Protein AF-A0A3A8JJP6-F1 (afdb_monomer)

Secondary structure (DSSP, 8-state):
-----------HHHHHHHHHHHT-TTS-HHHHHHHHHHHHHH-HHHHHHHHHHHHHHHHS-HHHHHHHHHHHHTTT--

Structure (mmCIF, N/CA/C/O backbone):
data_AF-A0A3A8JJP6-F1
#
_entry.id   AF-A0A3A8JJP6-F1
#
loop_
_atom_site.group_PDB
_atom_site.id
_atom_site.type_symbol
_atom_site.label_atom_id
_atom_site.label_alt_id
_atom_site.label_comp_id
_atom_site.label_asym_id
_atom_site.label_entity_id
_atom_site.label_seq_id
_atom_site.pdbx_PDB_ins_code
_atom_site.Cartn_x
_atom_site.Cartn_y
_atom_site.Cartn_z
_atom_site.occupancy
_atom_site.B_iso_or_equiv
_atom_site.auth_seq_id
_atom_site.auth_comp_id
_atom_site.auth_asym_id
_atom_site.auth_atom_id
_atom_site.pdbx_PDB_model_num
ATOM 1 N N . MET A 1 1 ? 20.944 -9.870 14.912 1.00 36.66 1 MET A N 1
ATOM 2 C CA . MET A 1 1 ? 20.514 -10.819 13.865 1.00 36.66 1 MET A CA 1
ATOM 3 C C . MET A 1 1 ? 19.766 -9.990 12.833 1.00 36.66 1 MET A C 1
ATOM 5 O O . MET A 1 1 ? 18.924 -9.231 13.282 1.00 36.66 1 MET A O 1
ATOM 9 N N . ALA A 1 2 ? 20.158 -10.088 11.552 1.00 43.88 2 ALA A N 1
ATOM 10 C CA . ALA A 1 2 ? 19.631 -9.390 10.359 1.00 43.88 2 ALA A CA 1
ATOM 11 C C . ALA A 1 2 ? 19.532 -7.848 10.487 1.00 43.88 2 ALA A C 1
ATOM 13 O O . ALA A 1 2 ? 18.727 -7.318 11.230 1.00 43.88 2 ALA A O 1
ATO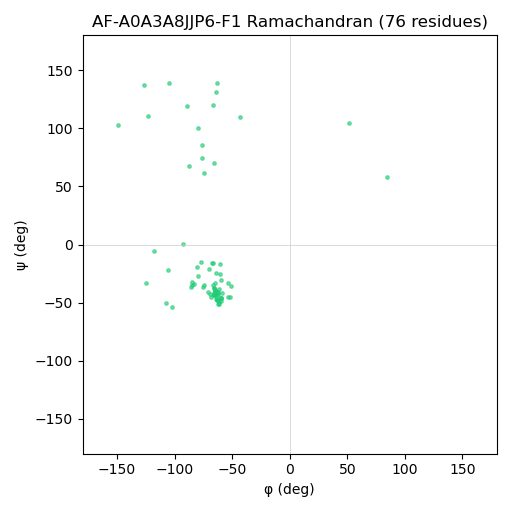M 14 N N . GLY A 1 3 ? 20.408 -7.049 9.880 1.00 29.58 3 GLY A N 1
ATOM 15 C CA . GLY A 1 3 ? 20.555 -6.990 8.428 1.00 29.58 3 GLY A CA 1
ATOM 16 C C . GLY A 1 3 ? 19.522 -6.024 7.844 1.00 29.58 3 GLY A C 1
ATOM 17 O O . GLY A 1 3 ? 18.713 -6.444 7.033 1.00 29.58 3 GLY A O 1
ATOM 18 N N . CYS A 1 4 ? 19.533 -4.754 8.270 1.00 40.34 4 CYS A N 1
ATOM 19 C CA . CYS A 1 4 ? 18.869 -3.680 7.530 1.00 40.34 4 CYS A CA 1
ATOM 20 C C . CYS A 1 4 ? 19.773 -3.353 6.332 1.00 40.34 4 CYS A C 1
ATOM 22 O O . CYS A 1 4 ? 20.594 -2.435 6.374 1.00 40.34 4 CYS A O 1
ATOM 24 N N . GLY A 1 5 ? 19.758 -4.247 5.342 1.00 33.69 5 GLY A N 1
ATOM 25 C CA . GLY A 1 5 ? 20.312 -3.976 4.028 1.00 33.69 5 GLY A CA 1
ATOM 26 C C . GLY A 1 5 ? 19.441 -2.900 3.412 1.00 33.69 5 GLY A C 1
ATOM 27 O O . GLY A 1 5 ? 18.234 -3.076 3.296 1.00 33.69 5 GLY A O 1
ATOM 28 N N . VAL A 1 6 ? 20.055 -1.770 3.086 1.00 40.25 6 VAL A N 1
ATOM 29 C CA . VAL A 1 6 ? 19.434 -0.679 2.337 1.00 40.25 6 VAL A CA 1
ATOM 30 C C . VAL A 1 6 ? 19.345 -1.114 0.872 1.00 40.25 6 VAL A C 1
ATOM 32 O O . VAL A 1 6 ? 19.977 -0.546 -0.012 1.00 40.25 6 VAL A O 1
ATOM 35 N N . ASP A 1 7 ? 18.609 -2.189 0.635 1.00 36.56 7 ASP A N 1
ATOM 36 C CA . ASP A 1 7 ? 17.915 -2.417 -0.611 1.00 36.56 7 ASP A CA 1
ATOM 37 C C . ASP A 1 7 ? 16.563 -1.750 -0.379 1.00 36.56 7 ASP A C 1
ATOM 39 O O . ASP A 1 7 ? 15.866 -2.107 0.568 1.00 36.56 7 ASP A O 1
ATOM 43 N N . ALA A 1 8 ? 16.202 -0.747 -1.180 1.00 47.41 8 ALA A N 1
ATOM 44 C CA . ALA A 1 8 ? 14.833 -0.236 -1.234 1.00 47.41 8 ALA A CA 1
ATOM 45 C C . ALA A 1 8 ? 13.935 -1.351 -1.810 1.00 47.41 8 ALA A C 1
ATOM 47 O O . ALA A 1 8 ? 13.570 -1.375 -2.989 1.00 47.41 8 ALA A O 1
ATOM 48 N N . ALA A 1 9 ? 13.746 -2.395 -1.008 1.00 57.22 9 ALA A N 1
ATOM 49 C CA . ALA A 1 9 ? 12.853 -3.494 -1.247 1.00 57.22 9 ALA A CA 1
ATOM 50 C C . ALA A 1 9 ? 11.496 -2.951 -0.855 1.00 57.22 9 ALA A C 1
ATOM 52 O O . ALA A 1 9 ? 11.190 -2.816 0.322 1.00 57.22 9 ALA A O 1
ATOM 53 N N . LEU A 1 10 ? 10.747 -2.557 -1.874 1.00 70.06 10 LEU A N 1
ATOM 54 C CA . LEU A 1 10 ? 9.392 -2.085 -1.734 1.00 70.06 10 LEU A CA 1
ATOM 55 C C . LEU A 1 10 ? 8.609 -2.975 -0.760 1.00 70.06 10 LEU A C 1
ATOM 57 O O . LEU A 1 10 ? 8.300 -4.125 -1.084 1.00 70.06 10 LEU A O 1
ATOM 61 N N . ASP A 1 11 ? 8.292 -2.442 0.418 1.00 76.94 11 ASP A N 1
ATOM 62 C CA . ASP A 1 11 ? 7.646 -3.206 1.480 1.00 76.94 11 ASP A CA 1
ATOM 63 C C . ASP A 1 11 ? 6.126 -3.144 1.298 1.00 76.94 11 ASP A C 1
ATOM 65 O O . ASP A 1 11 ? 5.369 -2.527 2.047 1.00 76.94 11 ASP A O 1
ATOM 69 N N . CYS A 1 12 ? 5.667 -3.785 0.218 1.00 78.88 12 CYS A N 1
ATOM 70 C CA . CYS A 1 12 ? 4.250 -3.896 -0.119 1.00 78.88 12 CYS A CA 1
ATOM 71 C C . CYS A 1 12 ? 3.427 -4.402 1.071 1.00 78.88 12 CYS A C 1
ATOM 73 O O . CYS A 1 12 ? 2.298 -3.966 1.268 1.00 78.88 12 CYS A O 1
ATOM 75 N N . ASN A 1 13 ? 4.000 -5.299 1.880 1.00 81.62 13 ASN A N 1
ATOM 76 C CA . ASN A 1 13 ? 3.344 -5.822 3.066 1.00 81.62 13 ASN A CA 1
ATOM 77 C C . ASN A 1 13 ? 3.080 -4.707 4.092 1.00 81.62 13 ASN A C 1
ATOM 79 O O . ASN A 1 13 ? 1.941 -4.554 4.522 1.00 81.62 13 ASN A O 1
ATOM 83 N N . ALA A 1 14 ? 4.076 -3.866 4.392 1.00 79.69 14 ALA A N 1
ATOM 84 C CA . ALA A 1 14 ? 3.925 -2.739 5.311 1.00 79.69 14 ALA A CA 1
ATOM 85 C C . ALA A 1 14 ? 2.893 -1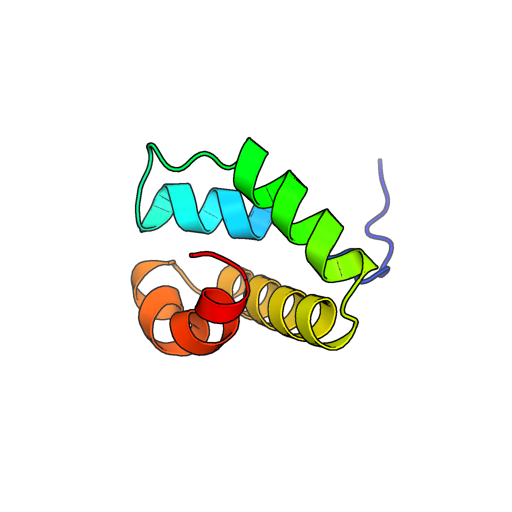.705 4.828 1.00 79.69 14 ALA A C 1
ATOM 87 O O . ALA A 1 14 ? 2.070 -1.246 5.624 1.00 79.69 14 ALA A O 1
ATOM 88 N N . ILE A 1 15 ? 2.882 -1.371 3.530 1.00 79.38 15 ILE A N 1
ATOM 89 C CA . ILE A 1 15 ? 1.898 -0.446 2.936 1.00 79.38 15 ILE A CA 1
ATOM 90 C C . ILE A 1 15 ? 0.481 -1.005 3.075 1.00 79.38 15 ILE A C 1
ATOM 92 O O . ILE A 1 15 ? -0.421 -0.308 3.544 1.00 79.38 15 ILE A O 1
ATOM 96 N N . CYS A 1 16 ? 0.282 -2.259 2.662 1.00 82.12 16 CYS A N 1
ATOM 97 C CA . CYS A 1 16 ? -1.019 -2.914 2.684 1.00 82.12 16 CYS A CA 1
ATOM 98 C C . CYS A 1 16 ? -1.522 -3.115 4.119 1.00 82.12 16 CYS A C 1
ATOM 100 O O . CYS A 1 16 ? -2.693 -2.858 4.386 1.00 82.12 16 CYS A O 1
ATOM 102 N N . ASP A 1 17 ? -0.648 -3.515 5.047 1.00 81.88 17 ASP A N 1
ATOM 103 C CA . ASP A 1 17 ? -0.970 -3.680 6.468 1.00 81.88 17 ASP A CA 1
ATOM 104 C C . ASP A 1 17 ? -1.347 -2.348 7.117 1.00 81.88 17 ASP A C 1
ATOM 106 O O . ASP A 1 17 ? -2.383 -2.248 7.775 1.00 81.88 17 ASP A O 1
ATOM 110 N N . LYS A 1 18 ? -0.596 -1.275 6.836 1.00 78.06 18 LYS A N 1
ATOM 111 C CA . LYS A 1 18 ? -0.989 0.068 7.272 1.00 78.06 18 LYS A CA 1
ATOM 112 C C . LYS A 1 18 ? -2.308 0.499 6.663 1.00 78.06 18 LYS A C 1
ATOM 114 O O . 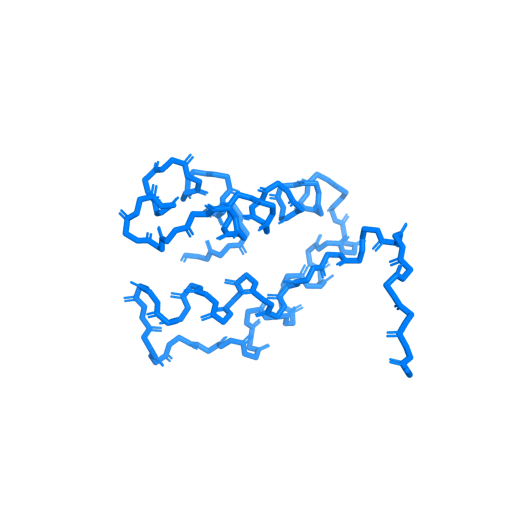LYS A 1 18 ? -3.121 1.071 7.377 1.00 78.06 18 LYS A O 1
ATOM 119 N N . TYR A 1 19 ? -2.535 0.263 5.374 1.00 76.06 19 TYR A N 1
ATOM 120 C CA . TYR A 1 19 ? -3.805 0.611 4.743 1.00 76.06 19 TYR A CA 1
ATOM 121 C C . TYR A 1 19 ? -4.964 -0.118 5.427 1.00 76.06 19 TYR A C 1
ATOM 123 O O . TYR A 1 19 ? -5.937 0.525 5.819 1.00 76.06 19 TYR A O 1
ATOM 131 N N . ALA A 1 20 ? -4.814 -1.420 5.676 1.00 82.25 20 ALA A N 1
ATOM 132 C CA . ALA A 1 20 ? -5.821 -2.210 6.363 1.00 82.25 20 ALA A CA 1
ATOM 133 C C . ALA A 1 20 ? -6.047 -1.728 7.802 1.00 82.25 20 ALA A C 1
ATOM 135 O O . ALA A 1 20 ? -7.162 -1.433 8.217 1.00 82.25 20 ALA A O 1
ATOM 136 N N . SER A 1 21 ? -4.976 -1.514 8.565 1.00 79.81 21 SER A N 1
ATOM 137 C CA . SER A 1 21 ? -5.073 -1.031 9.944 1.00 79.81 21 SER A CA 1
ATOM 138 C C . SER A 1 21 ? -5.746 0.344 10.067 1.00 79.81 21 SER A C 1
ATOM 140 O O . SER A 1 21 ? -6.108 0.740 11.177 1.00 79.81 21 SER A O 1
ATOM 142 N N . CYS A 1 22 ? -5.865 1.099 8.977 1.00 74.94 22 CYS A N 1
ATOM 143 C CA . CYS A 1 22 ? -6.161 2.522 9.033 1.00 74.94 22 CYS A CA 1
ATOM 144 C C . CYS A 1 22 ? -7.369 2.985 8.236 1.00 74.94 22 CYS A C 1
ATOM 146 O O . CYS A 1 22 ? -8.019 3.946 8.647 1.00 74.94 22 CYS A O 1
ATOM 148 N N . TYR A 1 23 ? -7.642 2.338 7.112 1.00 73.50 23 TYR A N 1
ATOM 149 C CA . TYR A 1 23 ? -8.836 2.561 6.312 1.00 73.50 23 TYR A CA 1
ATOM 150 C C . TYR A 1 23 ? -9.846 1.451 6.553 1.00 73.50 23 TYR A C 1
ATOM 152 O O . TYR A 1 23 ? -10.992 1.740 6.894 1.00 73.50 23 TYR A O 1
ATOM 160 N N . ASP A 1 24 ? -9.417 0.200 6.390 1.00 74.25 24 ASP A N 1
ATOM 161 C CA . ASP A 1 24 ? -10.321 -0.942 6.375 1.00 74.25 24 ASP A CA 1
ATOM 162 C C . ASP A 1 24 ? -9.634 -2.196 6.923 1.00 74.25 24 ASP A C 1
ATOM 164 O O . ASP A 1 24 ? -8.825 -2.830 6.253 1.00 74.25 24 ASP A O 1
ATOM 168 N N . SER A 1 25 ? -9.954 -2.557 8.165 1.00 77.94 25 SER A N 1
ATOM 169 C CA . SER A 1 25 ? -9.331 -3.693 8.852 1.00 77.94 25 SER A CA 1
ATOM 170 C C . SER A 1 25 ? -9.668 -5.053 8.236 1.00 77.94 25 SER A C 1
ATOM 172 O O . SER A 1 25 ? -8.997 -6.030 8.557 1.00 77.94 25 SER A O 1
ATOM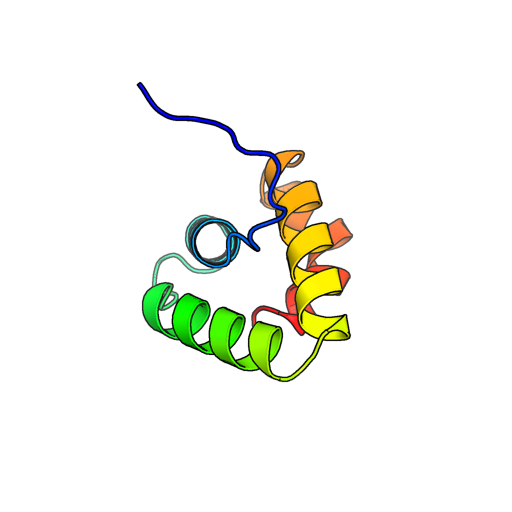 174 N N . ASP A 1 26 ? -10.697 -5.118 7.388 1.00 82.06 26 ASP A N 1
ATOM 175 C CA . ASP A 1 26 ? -11.077 -6.304 6.613 1.00 82.06 26 ASP A CA 1
ATOM 176 C C . ASP A 1 26 ? -10.419 -6.307 5.220 1.00 82.06 26 ASP A C 1
ATOM 178 O O . ASP A 1 26 ? -10.623 -7.228 4.429 1.00 82.06 26 ASP A O 1
ATOM 182 N N . TYR A 1 27 ? -9.608 -5.293 4.901 1.00 80.94 27 TYR A N 1
ATOM 183 C CA . TYR A 1 27 ? -8.896 -5.224 3.637 1.00 80.94 27 TYR A CA 1
ATOM 184 C C . TYR A 1 27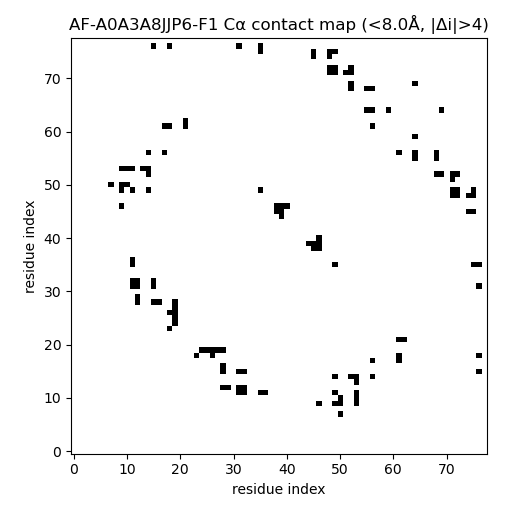 ? -7.895 -6.370 3.496 1.00 80.94 27 TYR A C 1
ATOM 186 O O . TYR A 1 27 ? -7.056 -6.629 4.361 1.00 80.94 27 TYR A O 1
ATOM 194 N N . ASP A 1 28 ? -7.961 -7.030 2.344 1.00 84.94 28 ASP A N 1
ATOM 195 C CA . ASP A 1 28 ? -7.182 -8.221 2.045 1.00 84.94 28 ASP A CA 1
ATOM 196 C C . ASP A 1 28 ? -5.721 -7.852 1.727 1.00 84.94 28 ASP A C 1
ATOM 198 O O . ASP A 1 28 ? -5.310 -7.663 0.573 1.00 84.94 28 ASP A O 1
ATOM 202 N N . THR A 1 29 ? -4.910 -7.729 2.780 1.00 84.44 29 THR A N 1
ATOM 203 C CA . THR A 1 29 ? -3.489 -7.356 2.686 1.00 84.44 29 THR A CA 1
ATOM 204 C C . THR A 1 29 ? -2.690 -8.345 1.847 1.00 84.44 29 THR A C 1
ATOM 206 O O . THR A 1 29 ? -1.761 -7.949 1.148 1.00 84.44 29 THR A O 1
ATOM 209 N N . SER A 1 30 ? -3.094 -9.616 1.835 1.00 85.88 30 SER A N 1
ATOM 210 C CA . SER A 1 30 ? -2.456 -10.654 1.028 1.00 85.88 30 SER A CA 1
ATOM 211 C C . SER A 1 30 ? -2.680 -10.436 -0.473 1.00 85.88 30 SER A C 1
ATOM 213 O O . SER A 1 30 ? -1.731 -10.486 -1.260 1.00 85.88 30 SER A O 1
ATOM 215 N N . ALA A 1 31 ? -3.913 -10.111 -0.883 1.00 85.88 31 ALA A N 1
ATOM 216 C CA . ALA A 1 31 ? -4.211 -9.772 -2.275 1.00 85.88 31 ALA A CA 1
ATOM 217 C C . ALA A 1 31 ? -3.522 -8.465 -2.697 1.00 85.88 31 ALA A C 1
ATOM 219 O O . ALA A 1 31 ? -3.032 -8.346 -3.824 1.00 85.88 31 ALA A O 1
ATOM 220 N N . CYS A 1 32 ? -3.457 -7.500 -1.780 1.00 84.06 32 CYS A N 1
ATOM 221 C CA . CYS A 1 32 ? -2.751 -6.244 -1.972 1.00 84.06 32 CYS A CA 1
ATOM 222 C C . CYS A 1 32 ? -1.247 -6.445 -2.180 1.00 84.06 32 CYS A C 1
ATOM 224 O O . CYS A 1 32 ? -0.705 -5.920 -3.149 1.00 84.06 32 CYS A O 1
ATOM 226 N N . GLU A 1 33 ? -0.584 -7.247 -1.342 1.00 84.06 33 GLU A N 1
ATOM 227 C CA . GLU A 1 33 ? 0.846 -7.535 -1.479 1.00 84.06 33 GLU A CA 1
ATOM 228 C C . GLU A 1 33 ? 1.135 -8.180 -2.834 1.00 84.06 33 GLU A C 1
ATOM 230 O O . GLU A 1 33 ? 2.050 -7.757 -3.542 1.00 84.06 33 GLU A O 1
ATOM 235 N N . SER A 1 34 ? 0.320 -9.168 -3.221 1.00 86.81 34 SER A N 1
ATOM 236 C CA . SER A 1 34 ? 0.476 -9.847 -4.504 1.00 86.81 34 SER A CA 1
ATOM 237 C C . SER A 1 34 ? 0.359 -8.865 -5.668 1.00 86.81 34 SER A C 1
ATOM 239 O O . SER A 1 34 ? 1.215 -8.882 -6.545 1.00 86.81 34 SER A O 1
ATOM 241 N N . ARG A 1 35 ? -0.647 -7.977 -5.665 1.00 84.38 35 ARG A N 1
ATOM 242 C CA . ARG A 1 35 ? -0.792 -6.938 -6.698 1.00 84.38 35 ARG A CA 1
ATOM 243 C C . ARG A 1 35 ? 0.342 -5.931 -6.684 1.00 84.38 35 ARG A C 1
ATOM 245 O O . ARG A 1 35 ? 0.827 -5.557 -7.741 1.00 84.38 35 ARG A O 1
ATOM 252 N N . CYS A 1 36 ? 0.751 -5.490 -5.504 1.00 83.19 36 CYS A N 1
ATOM 253 C CA . CYS A 1 36 ? 1.816 -4.518 -5.362 1.00 83.19 36 CYS A CA 1
ATOM 254 C C . CYS A 1 36 ? 3.137 -5.069 -5.904 1.00 83.19 36 CYS A C 1
ATOM 256 O O . CYS A 1 36 ? 3.817 -4.360 -6.637 1.00 83.19 36 CYS A O 1
ATOM 258 N N . ARG A 1 37 ? 3.467 -6.346 -5.654 1.00 83.12 37 ARG A N 1
ATOM 259 C CA . ARG A 1 37 ? 4.634 -6.982 -6.284 1.00 83.12 37 ARG A CA 1
ATOM 260 C C . ARG A 1 37 ? 4.495 -7.130 -7.791 1.00 83.12 37 ARG A C 1
ATOM 262 O O . ARG A 1 37 ? 5.475 -6.887 -8.483 1.00 83.12 37 ARG A O 1
ATOM 269 N N . ASP A 1 38 ? 3.327 -7.547 -8.275 1.00 86.94 38 ASP A N 1
ATOM 270 C CA . ASP A 1 38 ? 3.079 -7.739 -9.710 1.00 86.94 38 ASP A CA 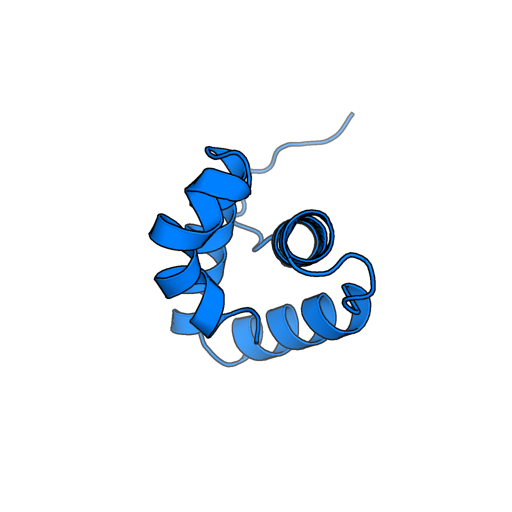1
ATOM 271 C C . ASP A 1 38 ? 3.254 -6.408 -10.457 1.00 86.94 38 ASP A C 1
ATOM 273 O O . ASP A 1 38 ? 4.093 -6.290 -11.345 1.00 86.94 38 ASP A O 1
ATOM 277 N N . ASN A 1 39 ? 2.586 -5.354 -9.980 1.00 83.88 39 ASN A N 1
ATOM 278 C CA . ASN A 1 39 ? 2.699 -4.006 -10.532 1.00 83.88 39 ASN A CA 1
ATOM 279 C C . ASN A 1 39 ? 4.104 -3.417 -10.357 1.00 83.88 39 ASN A C 1
ATOM 281 O O . ASN A 1 39 ? 4.596 -2.748 -11.250 1.00 83.88 39 ASN A O 1
ATOM 285 N N . ALA A 1 40 ? 4.781 -3.643 -9.228 1.00 82.19 40 ALA A N 1
ATOM 286 C CA . ALA A 1 40 ? 6.146 -3.150 -9.034 1.00 82.19 40 ALA A CA 1
ATOM 287 C C . ALA A 1 40 ? 7.183 -3.883 -9.898 1.00 82.19 40 ALA A C 1
ATOM 289 O O . ALA A 1 40 ? 8.282 -3.361 -10.096 1.00 82.19 40 ALA A O 1
ATOM 290 N N . ALA A 1 41 ? 6.865 -5.095 -10.362 1.00 82.50 41 ALA A N 1
ATOM 291 C CA . ALA A 1 41 ? 7.689 -5.852 -11.295 1.00 82.50 41 ALA A CA 1
ATOM 292 C C . ALA A 1 41 ? 7.445 -5.434 -12.754 1.00 82.50 41 ALA A C 1
ATOM 294 O O . ALA A 1 41 ? 8.395 -5.449 -13.535 1.00 82.50 41 ALA A O 1
ATOM 295 N N . ASP A 1 42 ? 6.212 -5.055 -13.102 1.00 85.88 42 ASP A N 1
ATOM 296 C CA . ASP A 1 42 ? 5.833 -4.617 -14.454 1.00 85.88 42 ASP A CA 1
ATOM 297 C C . ASP A 1 42 ? 6.091 -3.111 -14.688 1.00 85.88 42 ASP A C 1
ATOM 299 O O . ASP A 1 42 ? 6.547 -2.715 -15.759 1.00 85.88 42 ASP A O 1
ATOM 303 N N . ASP A 1 43 ? 5.884 -2.273 -13.664 1.00 83.38 43 ASP A N 1
ATOM 304 C CA . ASP A 1 43 ? 5.964 -0.810 -13.719 1.00 83.38 43 ASP A CA 1
ATOM 305 C C . ASP A 1 43 ? 6.983 -0.239 -12.714 1.00 83.38 43 ASP A C 1
ATOM 307 O O . ASP A 1 43 ? 6.771 -0.167 -11.496 1.00 83.38 43 ASP A O 1
ATOM 311 N N . GLU A 1 44 ? 8.086 0.298 -13.240 1.00 81.62 44 GLU A N 1
ATOM 312 C CA . GLU A 1 44 ? 9.111 0.969 -12.429 1.00 81.62 44 GLU A CA 1
ATOM 313 C C . GLU A 1 44 ? 8.575 2.246 -11.752 1.00 81.62 44 GLU A C 1
ATOM 315 O O . GLU A 1 44 ? 8.955 2.575 -10.623 1.00 81.62 44 GLU A O 1
ATOM 320 N N . ASP A 1 45 ? 7.652 2.955 -12.410 1.00 83.62 45 ASP A N 1
ATOM 321 C CA . ASP A 1 45 ? 6.951 4.111 -11.843 1.00 83.62 45 ASP A CA 1
ATOM 322 C C . ASP A 1 45 ? 6.047 3.712 -10.670 1.00 83.62 45 ASP A C 1
ATOM 324 O O . ASP A 1 45 ? 5.969 4.439 -9.675 1.00 83.62 45 ASP A O 1
ATOM 328 N N . TYR A 1 46 ? 5.394 2.547 -10.752 1.00 82.81 46 TYR A N 1
ATOM 329 C CA . TYR A 1 46 ? 4.589 2.011 -9.655 1.00 82.81 46 TYR A CA 1
ATOM 330 C C . TYR A 1 46 ? 5.471 1.700 -8.453 1.00 82.81 46 TYR A C 1
ATOM 332 O O . TYR A 1 46 ? 5.180 2.145 -7.341 1.00 82.81 46 TYR A O 1
ATOM 340 N N . LYS A 1 47 ? 6.601 1.022 -8.685 1.00 81.94 47 LYS A N 1
ATOM 341 C CA . LYS A 1 47 ? 7.595 0.759 -7.644 1.00 81.94 47 LYS A CA 1
ATOM 342 C C . LYS A 1 47 ? 8.029 2.053 -6.958 1.00 81.94 47 LYS A C 1
ATOM 344 O O . LYS A 1 47 ? 8.055 2.117 -5.737 1.00 81.94 47 LYS A O 1
ATOM 349 N N . ARG A 1 48 ? 8.309 3.111 -7.722 1.00 83.00 48 ARG A N 1
ATOM 350 C CA . ARG A 1 48 ? 8.731 4.404 -7.167 1.00 83.00 48 ARG A CA 1
ATOM 351 C C . ARG A 1 48 ? 7.645 5.072 -6.321 1.00 83.00 48 ARG A C 1
ATOM 353 O O . ARG A 1 48 ? 7.955 5.624 -5.271 1.00 83.00 48 ARG A O 1
ATOM 360 N N . LYS A 1 49 ? 6.384 5.015 -6.757 1.00 81.50 49 LYS A N 1
ATOM 361 C CA . LYS A 1 49 ? 5.240 5.540 -5.991 1.00 81.50 49 LYS A CA 1
ATOM 362 C C . LYS A 1 49 ? 5.012 4.767 -4.703 1.00 81.50 49 LYS A C 1
ATOM 364 O O . LYS A 1 49 ? 4.773 5.376 -3.667 1.00 81.50 49 LYS A O 1
ATOM 369 N N . ALA A 1 50 ? 5.112 3.446 -4.761 1.00 79.25 50 ALA A N 1
ATOM 370 C CA . ALA A 1 50 ? 4.961 2.600 -3.594 1.00 79.25 50 ALA A CA 1
ATOM 371 C C . ALA A 1 50 ? 6.110 2.821 -2.589 1.00 79.25 50 ALA A C 1
ATOM 373 O O . ALA A 1 50 ? 5.855 2.871 -1.393 1.00 79.25 50 ALA A O 1
ATOM 374 N N . ASP A 1 51 ? 7.336 3.086 -3.047 1.00 81.38 51 ASP A N 1
ATOM 375 C CA . ASP A 1 51 ? 8.475 3.415 -2.174 1.00 81.38 51 ASP A CA 1
ATOM 376 C C . ASP A 1 51 ? 8.258 4.756 -1.445 1.00 81.38 51 ASP A C 1
ATOM 378 O O . ASP A 1 51 ? 8.431 4.874 -0.233 1.00 81.38 51 ASP A O 1
ATOM 382 N N . VAL A 1 52 ? 7.769 5.769 -2.174 1.00 80.75 52 VAL A N 1
ATOM 383 C CA . VAL A 1 52 ? 7.376 7.071 -1.603 1.00 80.75 52 VAL A CA 1
ATOM 384 C C . VAL A 1 52 ? 6.207 6.922 -0.627 1.00 80.75 52 VAL A C 1
ATOM 386 O O . VAL A 1 52 ? 6.182 7.572 0.421 1.00 80.75 52 VAL A O 1
ATOM 389 N N . CYS A 1 53 ? 5.246 6.064 -0.963 1.00 78.25 53 CYS A N 1
ATOM 390 C CA . CYS A 1 53 ? 4.106 5.741 -0.122 1.00 78.25 53 CYS A CA 1
ATOM 391 C C . CYS A 1 53 ? 4.557 5.104 1.199 1.00 78.25 53 CYS A C 1
ATOM 393 O O . CYS A 1 53 ? 4.157 5.590 2.257 1.00 78.25 53 CYS A O 1
ATOM 395 N N . ASP A 1 54 ? 5.425 4.089 1.154 1.00 77.00 54 ASP A N 1
ATOM 396 C CA . ASP A 1 54 ? 5.988 3.440 2.342 1.00 77.00 54 ASP A CA 1
ATOM 397 C C . ASP A 1 54 ? 6.759 4.430 3.219 1.00 77.00 54 ASP A C 1
ATOM 399 O O . ASP A 1 54 ? 6.481 4.548 4.414 1.00 77.00 54 ASP A O 1
ATOM 403 N N . ALA A 1 55 ? 7.648 5.228 2.620 1.00 79.25 55 ALA A N 1
ATOM 404 C CA . ALA A 1 55 ? 8.409 6.240 3.342 1.00 79.25 55 ALA A CA 1
ATOM 405 C C . ALA A 1 55 ? 7.488 7.255 4.036 1.00 79.25 55 ALA A C 1
ATOM 407 O O . ALA A 1 55 ? 7.703 7.620 5.194 1.00 79.25 55 ALA A O 1
ATOM 408 N N . CYS A 1 56 ? 6.422 7.689 3.361 1.00 76.31 56 CYS A N 1
ATOM 409 C CA . CYS A 1 56 ? 5.475 8.619 3.955 1.00 76.31 56 CYS A CA 1
ATOM 410 C C . CYS A 1 56 ? 4.611 7.985 5.051 1.00 76.31 56 CYS A C 1
ATOM 412 O O . CYS A 1 56 ? 4.335 8.610 6.080 1.00 76.31 56 CYS A O 1
ATOM 414 N N . LEU A 1 57 ? 4.164 6.750 4.832 1.00 72.88 57 LEU A N 1
ATOM 415 C CA . LEU A 1 57 ? 3.394 5.995 5.804 1.00 72.88 57 LEU A CA 1
ATOM 416 C C . LEU A 1 57 ? 4.242 5.691 7.042 1.00 72.88 57 LEU A C 1
ATOM 418 O O . LEU A 1 57 ? 3.728 5.815 8.148 1.00 72.88 57 LEU A O 1
ATOM 422 N N . SER A 1 58 ? 5.523 5.365 6.899 1.00 70.94 58 SER A N 1
ATOM 423 C CA . SER A 1 58 ? 6.447 5.138 8.016 1.00 70.94 58 SER A CA 1
ATOM 424 C C . SER A 1 58 ? 6.625 6.375 8.901 1.00 70.94 58 SER A C 1
ATOM 426 O O . SER A 1 58 ? 6.642 6.255 10.126 1.00 70.94 58 SER A O 1
ATOM 428 N N . ASP A 1 59 ? 6.670 7.570 8.308 1.00 66.75 59 ASP A N 1
ATOM 429 C CA . ASP A 1 59 ? 6.865 8.827 9.044 1.00 66.75 59 ASP A CA 1
ATOM 430 C C . ASP A 1 59 ? 5.570 9.361 9.694 1.00 66.75 59 ASP A C 1
ATOM 432 O O . ASP A 1 59 ? 5.608 10.178 10.618 1.00 66.75 59 ASP A O 1
ATOM 436 N N . ARG A 1 60 ? 4.389 8.914 9.233 1.00 63.66 60 ARG A N 1
ATOM 437 C CA . ARG A 1 60 ? 3.095 9.478 9.653 1.00 63.66 60 ARG A CA 1
ATOM 438 C C . ARG A 1 60 ? 2.102 8.444 10.180 1.00 63.66 60 ARG A C 1
ATOM 440 O O . ARG A 1 60 ? 1.860 7.380 9.610 1.00 63.66 60 ARG A O 1
ATOM 447 N N . ALA A 1 61 ? 1.431 8.812 11.272 1.00 58.91 61 ALA A N 1
ATOM 448 C CA . ALA A 1 61 ? 0.256 8.092 11.743 1.00 58.91 61 ALA A CA 1
ATOM 449 C C . ALA A 1 61 ? -0.853 8.178 10.685 1.00 58.91 61 ALA A C 1
ATOM 451 O O . ALA A 1 61 ? -1.079 9.221 10.070 1.00 58.91 61 ALA A O 1
ATOM 452 N N . CYS A 1 62 ? -1.550 7.073 10.466 1.00 57.34 62 CYS A N 1
ATOM 453 C CA . CYS A 1 62 ? -2.437 6.914 9.327 1.00 57.34 62 CYS A CA 1
ATOM 454 C C . CYS A 1 62 ? -3.491 8.000 9.130 1.00 57.34 62 CYS A C 1
ATOM 456 O O . CYS A 1 62 ? -3.794 8.344 7.996 1.00 57.34 62 CYS A O 1
ATOM 458 N N . THR A 1 63 ? -4.015 8.593 10.200 1.00 57.53 63 THR A N 1
ATOM 459 C CA . THR A 1 63 ? -5.024 9.659 10.123 1.00 57.53 63 THR A CA 1
ATOM 460 C C . THR A 1 63 ? -4.508 10.934 9.438 1.00 57.53 63 THR A C 1
ATOM 462 O O . THR A 1 63 ? -5.297 11.692 8.886 1.00 57.53 63 THR A O 1
ATOM 465 N N . SER A 1 64 ? -3.193 11.181 9.443 1.00 53.19 64 SER A N 1
ATOM 466 C CA . SER A 1 64 ? -2.558 12.315 8.753 1.00 53.19 64 SER A CA 1
ATOM 467 C C . SER A 1 64 ? -1.804 11.905 7.483 1.00 53.19 64 SER A C 1
ATOM 469 O O . SER A 1 64 ? -1.604 12.734 6.593 1.00 53.19 64 SER A O 1
ATOM 471 N N . ALA A 1 65 ? -1.410 10.634 7.368 1.00 56.91 65 ALA A N 1
ATOM 472 C CA . ALA A 1 65 ? -0.787 10.069 6.171 1.00 56.91 65 ALA A CA 1
ATOM 473 C C . ALA A 1 65 ? -1.798 9.850 5.030 1.00 56.91 65 ALA A C 1
ATOM 475 O O . ALA A 1 65 ? -1.482 10.087 3.871 1.00 56.91 65 ALA A O 1
ATOM 476 N N . THR A 1 66 ? -3.035 9.480 5.364 1.00 55.56 66 THR A N 1
ATOM 477 C CA . THR A 1 66 ? -4.168 9.268 4.442 1.00 55.56 66 THR A CA 1
ATOM 478 C C . THR A 1 66 ? -4.415 10.440 3.492 1.00 55.56 66 THR A C 1
ATOM 480 O O . THR A 1 66 ? -4.574 10.233 2.301 1.00 55.56 66 THR A O 1
ATOM 483 N N . PHE A 1 67 ? -4.400 11.687 3.965 1.00 52.81 67 PHE A N 1
ATOM 484 C CA . PHE A 1 67 ? -4.690 12.832 3.089 1.00 52.81 67 PHE A CA 1
ATOM 485 C C . PHE A 1 67 ? -3.477 13.348 2.315 1.00 52.81 67 PHE A C 1
ATOM 487 O O . PHE A 1 67 ? -3.626 13.815 1.191 1.00 52.81 67 PHE A O 1
ATOM 494 N N . SER A 1 68 ? -2.280 13.301 2.906 1.00 63.44 68 SER A N 1
ATOM 495 C CA . SER A 1 68 ? -1.070 13.802 2.237 1.00 63.44 68 SER A CA 1
ATOM 496 C C . SER A 1 68 ? -0.422 12.774 1.324 1.00 63.44 68 SER A C 1
ATOM 498 O O . SER A 1 68 ? 0.151 13.164 0.319 1.00 63.44 68 SER A O 1
ATOM 500 N N . CYS A 1 69 ? -0.516 11.495 1.674 1.00 63.97 69 CYS A N 1
ATOM 501 C CA . CYS A 1 69 ? 0.110 10.398 0.945 1.00 63.97 69 CYS A CA 1
ATOM 502 C C . CYS A 1 69 ? -0.901 9.415 0.390 1.00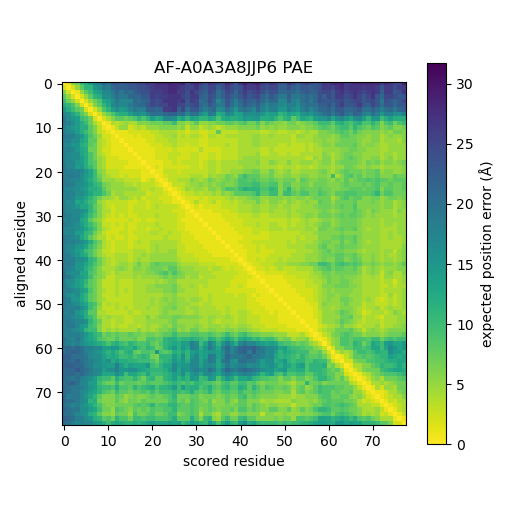 63.97 69 CYS A C 1
ATOM 504 O O . CYS A 1 69 ? -0.526 8.578 -0.410 1.00 63.97 69 CYS A O 1
ATOM 506 N N . GLY A 1 70 ? -2.191 9.560 0.699 1.00 63.94 70 GLY A N 1
ATOM 507 C CA . GLY A 1 70 ? -3.231 8.843 -0.027 1.00 63.94 70 GLY A CA 1
ATOM 508 C C . GLY A 1 70 ? -3.252 9.180 -1.511 1.00 63.94 70 GLY A C 1
ATOM 509 O O . GLY A 1 70 ? -3.641 8.322 -2.270 1.00 63.94 70 GLY A O 1
ATOM 510 N N . ALA A 1 71 ? -2.788 10.348 -1.969 1.00 66.12 71 ALA A N 1
ATOM 511 C CA . ALA A 1 71 ? -2.680 10.610 -3.410 1.00 66.12 71 ALA A CA 1
ATOM 512 C C . ALA A 1 71 ? -1.579 9.761 -4.076 1.00 66.12 71 ALA A C 1
ATOM 514 O O . ALA A 1 71 ? -1.796 9.194 -5.146 1.00 66.12 71 ALA A O 1
ATOM 515 N N . ASP A 1 72 ? -0.420 9.640 -3.425 1.00 69.38 72 ASP A N 1
ATOM 516 C CA . ASP A 1 72 ? 0.710 8.835 -3.900 1.00 69.38 72 ASP A CA 1
ATOM 517 C C . ASP A 1 72 ? 0.463 7.328 -3.708 1.00 69.38 72 ASP A C 1
ATOM 519 O O . ASP A 1 72 ? 0.788 6.521 -4.579 1.00 69.38 72 ASP A O 1
ATOM 523 N N . CYS A 1 73 ? -0.191 6.960 -2.604 1.00 71.06 73 CYS A N 1
ATOM 524 C CA . CYS A 1 73 ? -0.580 5.598 -2.260 1.00 71.06 73 CYS A CA 1
ATOM 525 C C . CYS A 1 73 ? -1.847 5.127 -2.987 1.00 71.06 73 CYS A C 1
ATOM 527 O O . CYS A 1 73 ? -1.958 3.935 -3.221 1.00 71.06 73 CYS A O 1
ATOM 529 N N . ALA A 1 74 ? -2.788 5.989 -3.391 1.00 68.12 74 ALA A N 1
ATOM 530 C CA . ALA A 1 74 ? -4.000 5.577 -4.128 1.00 68.12 74 ALA A CA 1
ATOM 531 C C . ALA A 1 74 ? -3.686 5.058 -5.536 1.00 68.12 74 ALA A C 1
ATOM 533 O O . ALA A 1 74 ? -4.515 4.432 -6.186 1.00 68.12 74 ALA A O 1
ATOM 534 N N . ALA A 1 75 ? -2.479 5.328 -6.035 1.00 67.31 75 ALA A N 1
ATOM 535 C CA . ALA A 1 75 ? -1.978 4.681 -7.238 1.00 67.31 75 ALA A CA 1
ATOM 536 C C . ALA A 1 75 ? -1.496 3.239 -6.977 1.00 67.31 75 ALA A C 1
ATOM 538 O O . ALA A 1 75 ? -1.283 2.498 -7.932 1.00 67.31 75 ALA A O 1
ATOM 539 N N . VAL A 1 76 ? -1.298 2.862 -5.710 1.00 70.31 76 VAL A N 1
ATOM 540 C CA . VAL A 1 76 ? -0.707 1.597 -5.247 1.00 70.31 76 VAL A CA 1
ATOM 541 C C . VAL A 1 76 ? -1.781 0.688 -4.654 1.0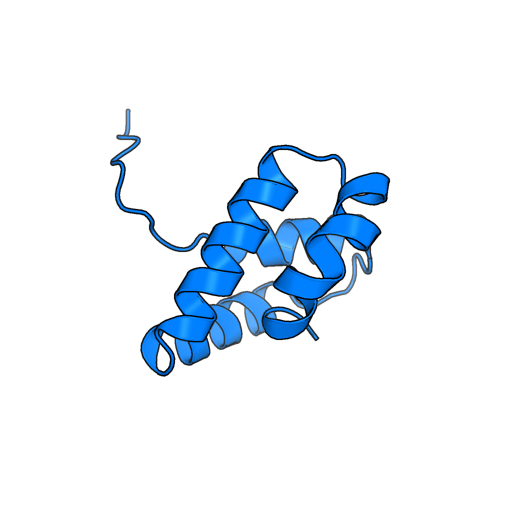0 70.31 76 VAL A C 1
ATOM 543 O O . VAL A 1 76 ? -1.904 -0.470 -5.055 1.00 70.31 76 VAL A O 1
ATOM 546 N N . VAL A 1 77 ? -2.581 1.230 -3.741 1.00 63.34 77 VAL A N 1
ATOM 547 C CA . VAL A 1 77 ? -3.744 0.599 -3.113 1.00 63.34 77 VAL A CA 1
ATOM 548 C C . VAL A 1 77 ? -5.041 1.177 -3.701 1.00 63.34 77 VAL A C 1
ATOM 550 O O . VAL A 1 77 ? -5.088 2.379 -3.953 1.00 63.34 77 VAL A O 1
ATOM 553 N N . PRO A 1 78 ? -6.062 0.338 -3.956 1.00 57.31 78 P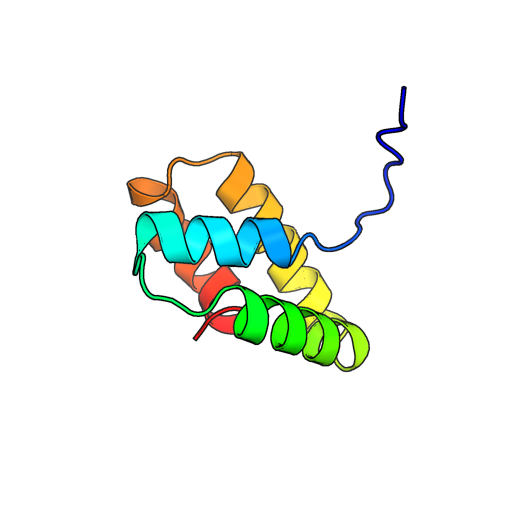RO A N 1
ATOM 554 C CA . PRO A 1 78 ? -7.359 0.751 -4.491 1.00 57.31 78 PRO A CA 1
ATOM 555 C C . PRO A 1 78 ? -8.195 1.593 -3.518 1.00 57.31 78 PRO A C 1
ATOM 557 O O . PRO A 1 78 ? -8.056 1.425 -2.280 1.00 57.31 78 PRO A O 1
#

Solvent-accessible surface area (backbone atoms only — not comparable to full-atom values): 4439 Å² total; per-residue (Å²): 132,85,82,87,63,92,60,95,65,68,54,37,56,60,45,28,46,50,46,15,75,62,80,37,78,84,49,60,35,68,63,43,25,52,50,39,52,52,43,36,71,76,31,68,68,49,36,53,33,43,42,52,26,38,56,44,46,74,77,31,62,54,90,64,22,49,75,75,34,34,71,49,28,51,77,64,46,134

Radius of gyration: 11.99 Å; Cα contacts (8 Å, |Δi|>4): 71; chains: 1; bounding box: 32×25×28 Å

Foldseek 3Di:
DDDPDPPLPLPQLQLLCLCCVQPNVPRDSVVLSVQLVVCVVVDVLSSVLSSVLNVLCVVDRRVVSCVPSVVSCVSRPD

pLDDT: mean 71.35, std 14.46, range [29.58, 86.94]

Sequence (78 aa):
MAGCGVDAALDCNAICDKYASCYDSDYDTSACESRCRDNAADDEDYKRKADVCDACLSDRACTSATFSCGADCAAVVP

Mean predicted aligned error: 8.18 Å

Organism: NCBI:txid2316733